Protein AF-A0A2V5MMQ8-F1 (afdb_monomer)

Structure (mmCIF, N/CA/C/O backbone):
data_AF-A0A2V5MMQ8-F1
#
_entry.id   AF-A0A2V5MMQ8-F1
#
loop_
_atom_site.group_PDB
_atom_site.id
_atom_site.type_symbol
_atom_site.label_atom_id
_atom_site.label_alt_id
_atom_site.label_comp_id
_atom_site.label_asym_id
_atom_site.label_entity_id
_atom_site.label_seq_id
_atom_site.pdbx_PDB_ins_code
_atom_site.Cartn_x
_atom_site.Cartn_y
_atom_site.Cartn_z
_atom_site.occupancy
_atom_site.B_iso_or_equiv
_atom_site.auth_seq_id
_atom_site.auth_comp_id
_atom_site.auth_asym_id
_atom_site.auth_atom_id
_atom_site.pdbx_PDB_model_num
ATOM 1 N N . MET A 1 1 ? -11.703 -14.929 -20.768 1.00 44.19 1 MET A N 1
ATOM 2 C CA . MET A 1 1 ? -10.569 -15.328 -19.895 1.00 44.19 1 MET A CA 1
ATOM 3 C C . MET A 1 1 ? -9.225 -14.844 -20.473 1.00 44.19 1 MET A C 1
ATOM 5 O O . MET A 1 1 ? -8.374 -15.648 -20.822 1.00 44.19 1 MET A O 1
ATOM 9 N N . LEU A 1 2 ? -9.014 -13.524 -20.598 1.00 49.12 2 LEU A N 1
ATOM 10 C CA . LEU A 1 2 ? -7.824 -12.936 -21.258 1.00 49.12 2 LEU A CA 1
ATOM 11 C C . LEU A 1 2 ? -6.794 -12.341 -20.277 1.00 49.12 2 LEU A C 1
ATOM 13 O O . LEU A 1 2 ? -5.809 -11.735 -20.682 1.00 49.12 2 LEU A O 1
ATOM 17 N N . ARG A 1 3 ? -7.028 -12.477 -18.968 1.00 47.81 3 ARG A N 1
ATOM 18 C CA . ARG A 1 3 ? -6.325 -11.702 -17.932 1.00 47.81 3 ARG A CA 1
ATOM 19 C C . ARG A 1 3 ? -4.938 -12.245 -17.571 1.00 47.81 3 ARG A C 1
ATOM 21 O O . ARG A 1 3 ? -4.183 -11.545 -16.908 1.00 47.81 3 ARG A O 1
ATOM 28 N N . ASN A 1 4 ? -4.581 -13.447 -18.041 1.00 52.59 4 ASN A N 1
ATOM 29 C CA . ASN A 1 4 ? -3.316 -14.100 -17.679 1.00 52.59 4 ASN A CA 1
ATOM 30 C C . ASN A 1 4 ? -2.336 -14.344 -18.846 1.00 52.59 4 ASN A C 1
ATOM 32 O O . ASN A 1 4 ? -1.201 -14.737 -18.602 1.00 52.59 4 ASN A O 1
ATOM 36 N N . ARG A 1 5 ? -2.721 -14.077 -20.105 1.00 53.81 5 ARG A N 1
ATOM 37 C CA . ARG A 1 5 ? -1.840 -14.295 -21.278 1.00 53.81 5 ARG A CA 1
ATOM 38 C C . ARG A 1 5 ? -0.861 -13.147 -21.555 1.00 53.81 5 ARG A C 1
ATOM 40 O O . ARG A 1 5 ? 0.151 -13.350 -22.209 1.00 53.81 5 ARG A O 1
ATOM 47 N N . ILE A 1 6 ? -1.115 -11.959 -21.008 1.00 57.19 6 ILE A N 1
ATOM 48 C CA . ILE A 1 6 ? -0.301 -10.748 -21.234 1.00 57.19 6 ILE A CA 1
ATOM 49 C C . ILE A 1 6 ? 0.940 -10.716 -20.309 1.00 57.19 6 ILE A C 1
ATOM 51 O O . ILE A 1 6 ? 1.845 -9.901 -20.473 1.00 57.19 6 ILE A O 1
ATOM 55 N N . ASN A 1 7 ? 1.034 -11.633 -19.337 1.00 56.66 7 ASN A N 1
ATOM 56 C CA . ASN A 1 7 ? 2.147 -11.673 -18.384 1.00 56.66 7 ASN A CA 1
ATOM 57 C C . ASN A 1 7 ? 3.480 -12.129 -19.006 1.00 56.66 7 ASN A C 1
ATOM 59 O O . ASN A 1 7 ? 4.525 -11.742 -18.493 1.00 56.66 7 ASN A O 1
ATOM 63 N N . GLY A 1 8 ? 3.459 -12.868 -20.120 1.00 58.94 8 GLY A N 1
ATOM 64 C CA . GLY A 1 8 ? 4.673 -13.290 -20.835 1.00 58.94 8 GLY A CA 1
ATOM 65 C C . GLY A 1 8 ? 5.342 -12.182 -21.656 1.00 58.94 8 GLY A C 1
ATOM 66 O O . GLY A 1 8 ? 6.513 -12.298 -21.989 1.00 58.94 8 GLY A O 1
ATOM 67 N N . LEU A 1 9 ? 4.627 -11.086 -21.940 1.00 63.22 9 LEU A N 1
ATOM 68 C CA . LEU A 1 9 ? 5.136 -9.932 -22.696 1.00 63.22 9 LEU A CA 1
ATOM 69 C C . LEU A 1 9 ? 5.763 -8.852 -21.798 1.00 63.22 9 LEU A C 1
ATOM 71 O O . LEU A 1 9 ? 6.519 -8.005 -22.266 1.00 63.22 9 LEU A O 1
ATOM 75 N N . LYS A 1 10 ? 5.500 -8.907 -20.483 1.00 61.62 10 LYS A N 1
ATOM 76 C CA . LYS A 1 10 ? 6.087 -7.999 -19.484 1.00 61.62 10 LYS A CA 1
ATOM 77 C C . LYS A 1 10 ? 7.621 -7.928 -19.484 1.00 61.62 10 LYS A C 1
ATOM 79 O O . LYS A 1 10 ? 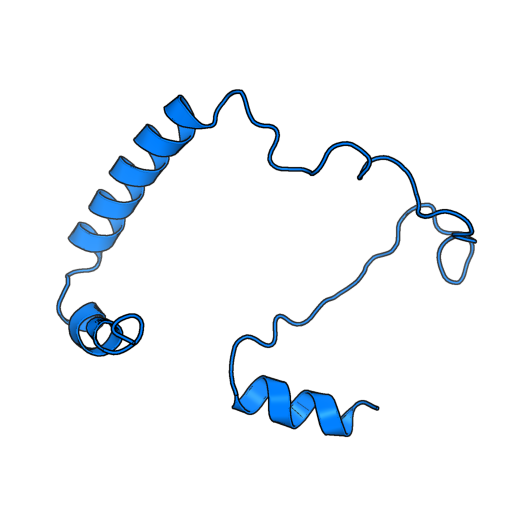8.103 -6.809 -19.287 1.00 61.62 10 LYS A O 1
ATOM 84 N N . PRO A 1 11 ? 8.394 -9.023 -19.661 1.00 66.12 11 PRO A N 1
ATOM 85 C CA . PRO A 1 11 ? 9.853 -8.949 -19.632 1.00 66.12 11 PRO A CA 1
ATOM 86 C C . PRO A 1 11 ? 10.423 -8.098 -20.771 1.00 66.12 11 PRO A C 1
ATOM 88 O O . PRO A 1 11 ? 11.446 -7.454 -20.574 1.00 66.12 11 PRO A O 1
ATOM 91 N N . PHE A 1 12 ? 9.732 -8.026 -21.914 1.00 78.06 12 PHE A N 1
ATOM 92 C CA . PHE A 1 12 ? 10.181 -7.295 -23.103 1.00 78.06 12 PHE A CA 1
ATOM 93 C C . PHE A 1 12 ? 9.932 -5.788 -23.039 1.00 78.06 12 PHE A C 1
ATOM 95 O O . PHE A 1 12 ? 10.377 -5.056 -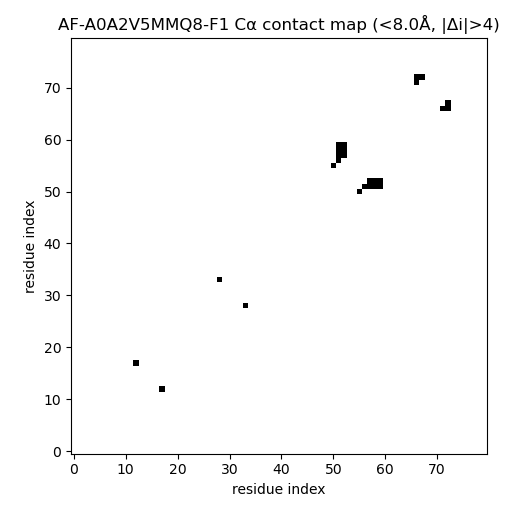23.917 1.00 78.06 12 PHE A O 1
ATOM 102 N N . VAL A 1 13 ? 9.235 -5.302 -22.008 1.00 80.75 13 VAL A N 1
ATOM 103 C CA . VAL A 1 13 ? 9.077 -3.865 -21.780 1.00 80.75 13 VAL A CA 1
ATOM 104 C C . VAL A 1 13 ? 10.216 -3.389 -20.875 1.00 80.75 13 VAL A C 1
ATOM 106 O O . VAL A 1 13 ? 10.268 -3.813 -19.713 1.00 80.75 13 VAL A O 1
ATOM 109 N N . PRO A 1 14 ? 11.097 -2.488 -21.352 1.00 88.62 14 PRO A N 1
ATOM 110 C CA . PRO A 1 14 ? 12.159 -1.906 -20.544 1.00 88.62 14 PRO A CA 1
ATOM 111 C C . PRO A 1 14 ? 11.635 -1.332 -19.228 1.00 88.62 14 PRO A C 1
ATOM 113 O O . PRO A 1 14 ? 10.568 -0.711 -19.175 1.00 88.62 14 PRO A O 1
ATOM 116 N N . GLN A 1 15 ? 12.409 -1.505 -18.156 1.00 84.81 15 GLN A N 1
ATOM 117 C CA . GLN A 1 15 ? 12.017 -1.060 -16.818 1.00 84.81 15 GLN A CA 1
ATOM 118 C C . GLN A 1 15 ? 11.685 0.436 -16.785 1.00 84.81 15 GLN A C 1
ATOM 120 O O . GLN A 1 15 ? 10.692 0.809 -16.170 1.00 84.81 15 GLN A O 1
ATOM 125 N N . ALA A 1 16 ? 12.451 1.272 -17.492 1.00 91.31 16 ALA A N 1
ATOM 126 C CA . ALA A 1 16 ? 12.197 2.709 -17.582 1.00 91.31 16 ALA A CA 1
ATOM 127 C C . ALA A 1 16 ? 10.790 3.018 -18.122 1.00 91.31 16 ALA A C 1
ATOM 129 O O . ALA A 1 16 ? 10.050 3.792 -17.518 1.00 91.31 16 ALA A O 1
ATOM 130 N N . ILE A 1 17 ? 10.378 2.336 -19.196 1.00 90.00 17 ILE A N 1
ATOM 131 C CA . ILE A 1 17 ? 9.050 2.505 -19.802 1.00 90.00 17 ILE A CA 1
ATOM 132 C C . ILE A 1 17 ? 7.957 2.041 -18.833 1.00 90.00 17 ILE A C 1
ATOM 134 O O . ILE A 1 17 ? 6.962 2.741 -18.644 1.00 90.00 17 ILE A O 1
ATOM 138 N N . ARG A 1 18 ? 8.147 0.895 -18.161 1.00 87.12 18 ARG A N 1
ATOM 139 C CA . ARG A 1 18 ? 7.191 0.402 -17.150 1.00 87.12 18 ARG A CA 1
ATOM 140 C C . ARG A 1 18 ? 7.037 1.380 -15.990 1.00 87.12 18 ARG A C 1
ATOM 142 O O . ARG A 1 18 ? 5.918 1.618 -15.539 1.00 87.12 18 ARG A O 1
ATOM 149 N N . THR A 1 19 ? 8.145 1.915 -15.492 1.00 91.19 19 THR A N 1
ATOM 150 C CA . THR A 1 19 ? 8.159 2.842 -14.359 1.00 91.19 19 THR A CA 1
ATOM 151 C C . THR A 1 19 ? 7.495 4.162 -14.727 1.00 91.19 19 THR A C 1
ATOM 153 O O . THR A 1 19 ? 6.643 4.631 -13.977 1.00 91.19 19 THR A O 1
ATOM 156 N N . GLU A 1 20 ? 7.794 4.717 -15.900 1.00 95.25 20 GLU A N 1
ATOM 157 C CA . GLU A 1 20 ? 7.212 5.986 -16.337 1.00 95.25 20 GLU A CA 1
ATOM 158 C C . GLU A 1 20 ? 5.710 5.860 -16.624 1.00 95.25 20 GLU A C 1
ATOM 160 O O . GLU A 1 20 ? 4.912 6.692 -16.190 1.00 95.25 20 GLU A O 1
ATOM 165 N N . ALA A 1 21 ? 5.285 4.764 -17.260 1.00 92.44 21 ALA A N 1
ATOM 166 C CA . ALA A 1 21 ? 3.867 4.474 -17.456 1.00 92.44 21 ALA A CA 1
ATOM 167 C C . ALA A 1 21 ? 3.118 4.353 -16.116 1.00 92.44 21 ALA A C 1
ATOM 169 O O . ALA A 1 21 ? 2.036 4.922 -15.954 1.00 92.44 21 ALA A O 1
ATOM 170 N N . ARG A 1 22 ? 3.706 3.659 -15.131 1.00 92.94 22 ARG A N 1
ATOM 171 C CA . ARG A 1 22 ? 3.138 3.551 -13.778 1.00 92.94 22 ARG A CA 1
ATOM 172 C C . ARG A 1 22 ? 3.081 4.898 -13.068 1.00 92.94 22 ARG A C 1
ATOM 174 O O . ARG A 1 22 ? 2.067 5.184 -12.444 1.00 92.94 22 ARG A O 1
ATOM 181 N N . ARG A 1 23 ? 4.119 5.729 -13.184 1.00 94.62 23 ARG A N 1
ATOM 182 C CA . ARG A 1 23 ? 4.154 7.073 -12.592 1.00 94.62 23 ARG A CA 1
ATOM 183 C C . ARG A 1 23 ? 3.026 7.943 -13.143 1.00 94.62 23 ARG A C 1
ATOM 185 O O . ARG A 1 23 ? 2.267 8.507 -12.362 1.00 94.62 23 ARG A O 1
ATOM 192 N N . LYS A 1 24 ? 2.855 7.989 -14.468 1.00 95.00 24 LYS A N 1
ATOM 193 C CA . LYS A 1 24 ? 1.769 8.748 -15.112 1.00 95.00 24 LYS A CA 1
ATOM 194 C C . LYS A 1 24 ? 0.386 8.260 -14.685 1.00 95.00 24 LYS A C 1
ATOM 196 O O . LYS A 1 24 ? -0.493 9.073 -14.415 1.00 95.00 24 LYS A O 1
ATOM 201 N N . LEU A 1 25 ? 0.193 6.943 -14.601 1.00 93.81 25 LEU A N 1
ATOM 202 C CA . LEU A 1 25 ? -1.059 6.368 -14.114 1.00 93.81 25 LEU A CA 1
ATOM 203 C C . LEU A 1 25 ? -1.317 6.736 -12.647 1.00 93.81 25 LEU A C 1
ATOM 205 O O . LEU A 1 25 ? -2.431 7.124 -12.317 1.00 93.81 25 LEU A O 1
ATOM 209 N N . ALA A 1 26 ? -0.302 6.646 -11.787 1.00 91.38 26 ALA A N 1
ATOM 210 C CA . ALA A 1 26 ? -0.421 6.967 -10.370 1.00 91.38 26 ALA A CA 1
ATOM 211 C C . ALA A 1 26 ? -0.800 8.436 -10.139 1.00 91.38 26 ALA A C 1
ATOM 213 O O . ALA A 1 26 ? -1.689 8.696 -9.338 1.00 91.38 26 ALA A O 1
ATOM 214 N N . VAL A 1 27 ? -0.193 9.378 -10.871 1.00 93.81 27 VAL A N 1
ATOM 215 C CA . VAL A 1 27 ? -0.560 10.805 -10.802 1.00 93.81 27 VAL A CA 1
ATOM 216 C C . VAL A 1 27 ? -2.024 11.006 -11.204 1.00 93.81 27 VAL A C 1
ATOM 218 O O . VAL A 1 27 ? -2.791 11.584 -10.447 1.00 93.81 27 VAL A O 1
ATOM 221 N N . ARG A 1 28 ? -2.456 10.423 -12.330 1.00 91.88 28 ARG A N 1
ATOM 222 C CA . ARG A 1 28 ? -3.858 10.519 -12.777 1.00 91.88 28 ARG A CA 1
ATOM 223 C C . ARG A 1 28 ? -4.852 9.911 -11.787 1.00 91.88 28 ARG A C 1
ATOM 225 O O . ARG A 1 28 ? -5.940 10.442 -11.597 1.00 91.88 28 ARG A O 1
ATOM 232 N N . LEU A 1 29 ? -4.512 8.763 -11.201 1.00 90.00 29 LEU A N 1
ATOM 233 C CA . LEU A 1 29 ? -5.365 8.109 -10.210 1.00 90.00 29 LEU A CA 1
ATOM 234 C C . LEU A 1 29 ? -5.408 8.893 -8.903 1.00 90.00 29 LEU A C 1
ATOM 236 O O . LEU A 1 29 ? -6.463 8.934 -8.285 1.00 90.00 29 LEU A O 1
ATOM 240 N N . ARG A 1 30 ? -4.299 9.524 -8.504 1.00 86.94 30 ARG A N 1
ATOM 241 C CA . ARG A 1 30 ? -4.243 10.380 -7.319 1.00 86.94 30 ARG A CA 1
ATOM 242 C C . ARG A 1 30 ? -5.220 11.544 -7.437 1.00 86.94 30 ARG A C 1
ATOM 244 O O . ARG A 1 30 ? -5.968 11.767 -6.498 1.00 86.94 30 ARG A O 1
AT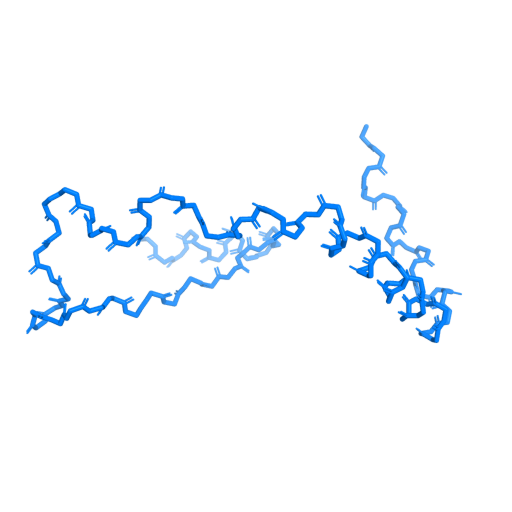OM 251 N N . ASP A 1 31 ? -5.260 12.216 -8.583 1.00 87.12 31 ASP A N 1
ATOM 252 C CA . ASP A 1 31 ? -6.197 13.325 -8.797 1.00 87.12 31 ASP A CA 1
ATOM 253 C C . ASP A 1 31 ? -7.651 12.833 -8.818 1.00 87.12 31 ASP A C 1
ATOM 255 O O . ASP A 1 31 ? -8.541 13.471 -8.270 1.00 87.12 31 ASP A O 1
ATOM 259 N N . ARG A 1 32 ? -7.903 11.660 -9.413 1.00 87.81 32 ARG A N 1
ATOM 260 C CA . ARG A 1 32 ? -9.257 11.096 -9.531 1.00 87.81 32 ARG A CA 1
ATOM 261 C C . ARG A 1 32 ? -9.807 10.513 -8.226 1.00 87.81 32 ARG A C 1
ATOM 263 O O . ARG A 1 32 ? -11.019 10.469 -8.049 1.00 87.81 32 ARG A O 1
ATOM 270 N N . LEU A 1 33 ? -8.939 9.974 -7.377 1.00 87.38 33 LEU A N 1
ATOM 271 C CA . LEU A 1 33 ? -9.301 9.253 -6.154 1.00 87.38 33 LEU A CA 1
ATOM 272 C C . LEU A 1 33 ? -8.904 10.020 -4.888 1.00 87.38 33 LEU A C 1
ATOM 274 O O . LEU A 1 33 ? -8.990 9.455 -3.804 1.00 87.38 33 LEU A O 1
ATOM 278 N N . GLY A 1 34 ? -8.459 11.274 -5.008 1.00 82.38 34 GLY A N 1
ATOM 279 C CA . GLY A 1 34 ? -7.987 12.081 -3.879 1.00 82.38 34 GLY A CA 1
ATOM 280 C C . GLY A 1 34 ? -9.038 12.268 -2.785 1.00 82.38 34 GLY A C 1
ATOM 281 O O . GLY A 1 34 ? -8.692 12.286 -1.608 1.00 82.38 34 GLY A O 1
ATOM 282 N N . ASP A 1 35 ? -10.313 12.305 -3.175 1.00 83.88 35 ASP A N 1
ATOM 283 C CA . ASP A 1 35 ? -11.447 12.453 -2.257 1.00 83.88 35 ASP A CA 1
ATOM 284 C C . ASP A 1 35 ? -11.907 11.120 -1.640 1.00 83.88 35 ASP A C 1
ATOM 286 O O . ASP A 1 35 ? -12.791 11.089 -0.784 1.00 83.88 35 ASP A O 1
ATOM 290 N N . VAL A 1 36 ? -11.322 9.995 -2.064 1.00 81.12 36 VAL A N 1
ATOM 291 C CA . VAL A 1 36 ? -11.632 8.664 -1.538 1.00 81.12 36 VAL A CA 1
ATOM 292 C C . VAL A 1 36 ? -10.573 8.277 -0.517 1.00 81.12 36 VAL A C 1
ATOM 294 O O . VAL A 1 36 ? -9.426 7.982 -0.856 1.00 81.12 36 VAL A O 1
ATOM 297 N N . TRP A 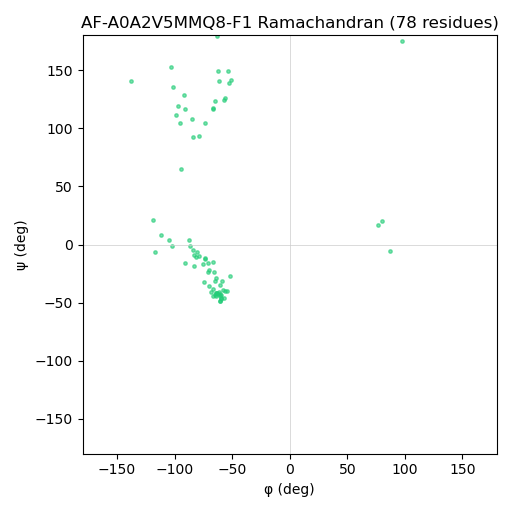1 37 ? -10.975 8.213 0.752 1.00 76.19 37 TRP A N 1
ATOM 298 C CA . TRP A 1 37 ? -10.126 7.646 1.791 1.00 76.19 37 TRP A CA 1
ATOM 299 C C . TRP A 1 37 ? -9.909 6.146 1.511 1.00 76.19 37 TRP A C 1
ATOM 301 O O . TRP A 1 37 ? -10.885 5.405 1.377 1.00 76.19 37 TRP A O 1
ATOM 311 N N . PRO A 1 38 ? -8.656 5.664 1.395 1.00 73.06 38 PRO A N 1
ATOM 312 C CA . PRO A 1 38 ? -8.373 4.282 0.996 1.00 73.06 38 PRO A CA 1
ATOM 313 C C . PRO A 1 38 ? -8.677 3.265 2.102 1.00 73.06 38 PRO A C 1
ATOM 315 O O . PRO A 1 38 ? -8.685 2.061 1.849 1.00 73.06 38 PRO A O 1
ATOM 318 N N . ILE A 1 39 ? -8.905 3.740 3.327 1.00 78.75 39 ILE A N 1
ATOM 319 C CA . ILE A 1 39 ? -9.328 2.914 4.449 1.00 78.75 39 ILE A CA 1
ATOM 320 C C . ILE A 1 39 ? -10.853 2.926 4.467 1.00 78.75 39 ILE A C 1
ATOM 322 O O . ILE A 1 39 ? -11.476 3.986 4.444 1.00 78.75 39 ILE A O 1
ATOM 326 N N . MET A 1 40 ? -11.454 1.741 4.523 1.00 76.44 40 MET A N 1
ATOM 327 C CA . MET A 1 40 ? -12.901 1.602 4.634 1.00 76.44 40 MET A CA 1
ATOM 328 C C . MET A 1 40 ? -13.397 2.358 5.881 1.00 76.44 40 MET A C 1
ATOM 330 O O . MET A 1 40 ? -12.890 2.084 6.975 1.00 76.44 40 MET A O 1
ATOM 334 N N . PRO A 1 41 ? -14.368 3.282 5.754 1.00 72.12 41 PRO A N 1
ATOM 335 C CA . PRO A 1 41 ? -15.012 3.897 6.912 1.00 72.12 41 PRO A CA 1
ATOM 336 C C . PRO A 1 41 ? -15.535 2.807 7.859 1.00 72.12 41 PRO A C 1
ATOM 338 O O . PRO A 1 41 ? -16.079 1.816 7.375 1.00 72.12 41 PRO A O 1
ATOM 341 N N . ALA A 1 42 ? -15.376 2.980 9.173 1.00 71.69 42 ALA A N 1
ATOM 342 C CA . ALA A 1 42 ? -15.580 1.989 10.241 1.00 71.69 42 ALA A CA 1
ATOM 343 C C . ALA A 1 42 ? -14.375 1.093 10.583 1.00 71.69 42 ALA A C 1
ATOM 345 O O . ALA A 1 42 ? -14.435 0.389 11.591 1.00 71.69 42 ALA A O 1
ATOM 346 N N . SER A 1 43 ? -13.262 1.161 9.842 1.00 76.19 43 SER A N 1
ATOM 347 C CA . SER A 1 43 ? -12.019 0.463 10.234 1.00 76.19 43 SER A CA 1
ATOM 348 C C . SER A 1 43 ? -11.388 1.036 11.509 1.00 76.19 43 SER A C 1
ATOM 350 O O 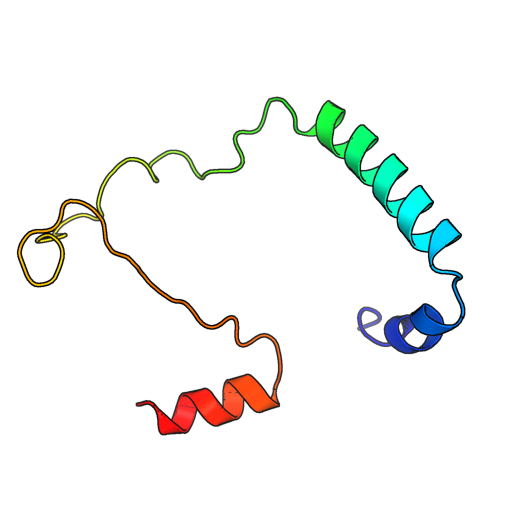. SER A 1 43 ? -10.527 0.403 12.112 1.00 76.19 43 SER A O 1
ATOM 352 N N . GLU A 1 44 ? -11.801 2.232 11.931 1.00 77.25 44 GLU A N 1
ATOM 353 C CA . GLU A 1 44 ? -11.405 2.847 13.197 1.00 77.25 44 GLU A CA 1
ATOM 354 C C . GLU A 1 44 ? -12.029 2.172 14.427 1.00 77.25 44 GLU A C 1
ATOM 356 O O . GLU A 1 44 ? -11.575 2.405 15.548 1.00 77.25 44 GLU A O 1
ATOM 361 N N . ARG A 1 45 ? -13.071 1.348 14.243 1.00 77.75 45 ARG A N 1
ATOM 362 C CA . ARG A 1 45 ? -13.747 0.655 15.341 1.00 77.75 45 ARG A CA 1
ATOM 363 C C . ARG A 1 45 ? -13.284 -0.796 15.418 1.00 77.75 45 ARG A C 1
ATOM 365 O O . ARG A 1 45 ? -13.241 -1.479 14.394 1.00 77.75 45 ARG A O 1
ATOM 372 N N . PRO A 1 46 ? -12.992 -1.306 16.624 1.00 74.75 46 PRO A N 1
ATOM 373 C CA . PRO A 1 46 ? -12.779 -2.731 16.793 1.00 74.75 46 PRO A CA 1
ATOM 374 C C . PRO A 1 46 ? -14.066 -3.503 16.435 1.00 74.75 46 PRO A C 1
ATOM 376 O O . PRO A 1 46 ? -15.170 -2.981 16.634 1.00 74.75 46 PRO A O 1
ATOM 379 N N . PRO A 1 47 ? -13.952 -4.743 15.925 1.00 78.56 47 PRO A N 1
ATOM 380 C CA . PRO A 1 47 ? -15.104 -5.598 15.660 1.00 78.56 47 PRO A CA 1
ATOM 381 C C . PRO A 1 47 ? -15.998 -5.760 16.894 1.00 78.56 47 PRO A C 1
ATOM 383 O O . PRO A 1 47 ? -15.512 -5.785 18.028 1.00 78.56 47 PRO A O 1
ATOM 386 N N . SER A 1 48 ? -17.306 -5.933 16.684 1.00 77.12 48 SER A N 1
ATOM 387 C CA . SER A 1 48 ? -18.231 -6.264 17.771 1.00 77.12 48 SER A CA 1
ATOM 388 C C . SER A 1 48 ? -17.770 -7.549 18.467 1.00 77.12 48 SER A C 1
ATOM 390 O O . SER A 1 48 ? -17.616 -8.574 17.803 1.00 77.12 48 SER A O 1
ATOM 392 N N . ASN A 1 49 ? -17.575 -7.491 19.789 1.00 77.31 49 ASN A N 1
ATOM 393 C CA . ASN A 1 49 ? -17.042 -8.564 20.647 1.00 77.31 49 ASN A CA 1
ATOM 394 C C . ASN A 1 49 ? -15.521 -8.800 20.578 1.00 77.31 49 ASN A C 1
ATOM 396 O O . ASN A 1 49 ? -15.042 -9.836 21.040 1.00 77.31 49 ASN A O 1
ATOM 400 N N . TRP A 1 50 ? -14.740 -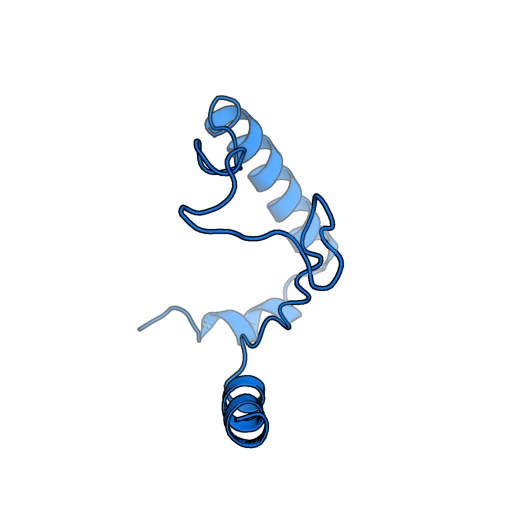7.856 20.048 1.00 75.94 50 TRP A N 1
ATOM 401 C CA . TRP A 1 50 ? -13.283 -7.903 20.170 1.00 75.94 50 TRP A CA 1
ATOM 402 C C . TRP A 1 50 ? -12.849 -7.712 21.633 1.00 75.94 50 TRP A C 1
ATOM 404 O O . TRP A 1 50 ? -13.083 -6.657 22.219 1.00 75.94 50 TRP A O 1
ATOM 414 N N . GLN A 1 51 ? -12.199 -8.723 22.216 1.00 73.69 51 GLN A N 1
ATOM 415 C CA . GLN A 1 51 ? -11.770 -8.716 23.625 1.00 73.69 51 GLN A CA 1
ATOM 416 C C . GLN A 1 51 ? -10.379 -8.087 23.850 1.00 73.69 51 GLN A C 1
ATOM 418 O O . GLN A 1 51 ? -9.893 -8.066 24.977 1.00 73.69 51 GLN A O 1
ATOM 423 N N . GLY A 1 52 ? -9.742 -7.556 22.799 1.00 73.19 52 GLY A N 1
ATOM 424 C CA . GLY A 1 52 ? -8.336 -7.138 22.828 1.00 73.19 52 GLY A CA 1
ATOM 425 C C . GLY A 1 52 ? -7.400 -8.208 22.257 1.00 73.19 52 GLY A C 1
ATOM 426 O O . GLY A 1 52 ? -7.831 -9.299 21.883 1.00 73.19 52 GLY A O 1
ATOM 427 N N . GLY A 1 53 ? -6.107 -7.887 22.151 1.00 70.50 53 GLY A N 1
ATOM 428 C CA . GLY A 1 53 ? -5.071 -8.888 21.865 1.00 70.50 53 GLY A CA 1
ATOM 429 C C . GLY A 1 53 ? -4.955 -9.942 22.978 1.00 70.50 53 GLY A C 1
ATOM 430 O O . GLY A 1 53 ? -5.637 -9.853 23.996 1.00 70.50 53 GLY A O 1
ATOM 431 N N . ARG A 1 54 ? -4.051 -10.921 22.823 1.00 69.75 54 ARG A N 1
ATOM 432 C CA . ARG A 1 54 ? -3.847 -12.010 23.809 1.00 69.75 54 ARG A CA 1
ATOM 433 C C . ARG A 1 54 ? -3.620 -11.522 25.250 1.00 69.75 54 ARG A C 1
ATOM 435 O O . ARG A 1 54 ? -3.964 -12.252 26.170 1.00 69.75 54 ARG A O 1
ATOM 442 N N . GLU A 1 55 ? -3.089 -10.312 25.432 1.00 72.62 55 GLU A N 1
ATOM 443 C CA . GLU A 1 55 ? -2.837 -9.683 26.741 1.00 72.62 55 GLU A CA 1
ATOM 444 C C . GLU A 1 55 ? -3.625 -8.372 26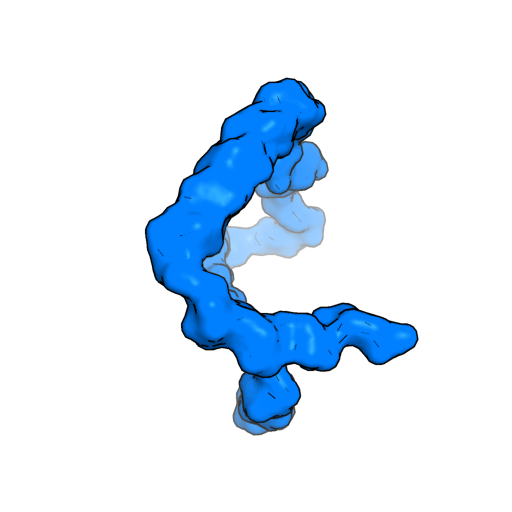.954 1.00 72.62 55 GLU A C 1
ATOM 446 O O . GLU A 1 55 ? -3.248 -7.529 27.763 1.00 72.62 55 GLU A O 1
ATOM 451 N N . GLY A 1 56 ? -4.723 -8.157 26.221 1.00 69.44 56 GLY A N 1
ATOM 452 C CA . GLY A 1 56 ? -5.498 -6.910 26.309 1.00 69.44 56 GLY A CA 1
ATOM 453 C C . GLY A 1 56 ? -4.901 -5.747 25.506 1.00 69.44 56 GLY A C 1
ATOM 454 O O . GLY A 1 56 ? -5.212 -4.581 25.752 1.00 69.44 56 GLY A O 1
ATOM 455 N N . GLU A 1 57 ? -4.049 -6.049 24.524 1.00 71.12 57 GLU A N 1
ATOM 456 C CA . GLU A 1 57 ? -3.459 -5.044 23.641 1.00 71.12 57 GLU A CA 1
ATOM 457 C C . GLU A 1 57 ? -4.532 -4.295 22.833 1.00 71.12 57 GLU A C 1
ATOM 459 O O . GLU A 1 57 ? -5.498 -4.883 22.333 1.00 71.12 57 GLU A O 1
ATOM 464 N N . LYS A 1 58 ? -4.330 -2.980 22.670 1.00 68.00 58 LYS A N 1
ATOM 465 C CA . LYS A 1 58 ? -5.238 -2.076 21.941 1.00 68.00 58 LYS A CA 1
ATOM 466 C C . LYS A 1 58 ? -5.190 -2.251 20.419 1.00 68.00 58 LYS A C 1
ATOM 468 O O . LYS A 1 58 ? -6.033 -1.694 19.723 1.00 68.00 58 LYS A O 1
ATOM 473 N N . PHE A 1 59 ? -4.214 -2.992 19.900 1.00 61.78 59 PHE A N 1
ATOM 474 C CA . PHE A 1 59 ? -4.048 -3.260 18.477 1.00 61.78 59 PHE A CA 1
ATOM 475 C C . PHE A 1 59 ? -3.68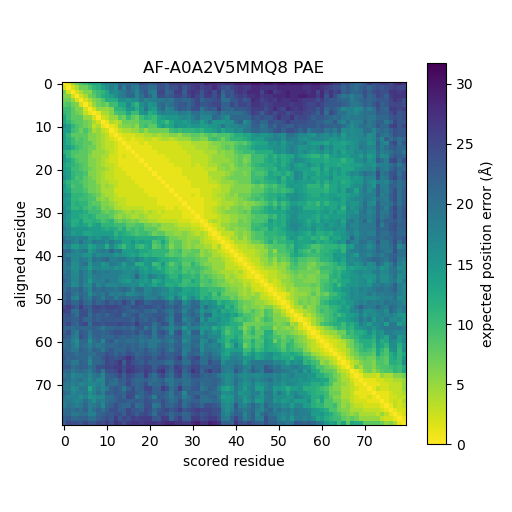1 -4.731 18.268 1.00 61.78 59 PHE A C 1
ATOM 477 O O . PHE A 1 59 ? -2.919 -5.298 19.039 1.00 61.78 59 PHE A O 1
ATOM 484 N N . ALA A 1 60 ? -4.229 -5.354 17.225 1.00 65.06 60 ALA A N 1
ATOM 485 C CA . ALA A 1 60 ? -3.839 -6.697 16.815 1.00 65.06 60 ALA A CA 1
ATOM 486 C C . ALA A 1 60 ? -2.815 -6.595 15.684 1.00 65.06 60 ALA A C 1
ATOM 488 O O . ALA A 1 60 ? -3.119 -6.063 14.615 1.00 65.06 60 ALA A O 1
ATOM 489 N N . PHE A 1 61 ? -1.611 -7.124 15.892 1.00 59.50 61 PHE A N 1
ATOM 490 C CA . PHE A 1 61 ? -0.645 -7.281 14.811 1.00 59.50 61 PHE A CA 1
ATOM 491 C C . PHE A 1 61 ? -0.924 -8.585 14.058 1.00 59.50 61 PHE A C 1
ATOM 493 O O . PHE A 1 61 ? -0.469 -9.662 14.441 1.00 59.50 61 PHE A O 1
ATOM 500 N N . VAL A 1 62 ? -1.726 -8.495 12.996 1.00 65.62 62 VAL A N 1
ATOM 501 C CA . VAL A 1 62 ? -2.071 -9.650 12.160 1.00 65.62 62 VAL A CA 1
ATOM 502 C C . VAL A 1 62 ? -1.131 -9.711 10.961 1.00 65.62 62 VAL A C 1
ATOM 504 O O . VAL A 1 62 ? -1.281 -8.967 9.991 1.00 65.62 62 VAL A O 1
ATOM 507 N N . LEU A 1 63 ? -0.180 -10.643 10.997 1.00 59.97 63 LEU A N 1
ATOM 508 C CA . LEU A 1 63 ? 0.620 -10.998 9.828 1.00 59.97 63 LEU A CA 1
ATOM 509 C C . LEU A 1 63 ? -0.190 -11.924 8.921 1.00 59.97 63 LEU A C 1
ATOM 511 O O . LEU A 1 63 ? -0.199 -13.142 9.081 1.00 59.97 63 LEU A O 1
ATOM 515 N N . THR A 1 64 ? -0.872 -11.340 7.942 1.00 62.03 64 THR A N 1
ATOM 516 C CA . THR A 1 64 ? -1.465 -12.107 6.845 1.00 62.03 64 THR A CA 1
ATOM 517 C C . THR A 1 64 ? -0.410 -12.323 5.767 1.00 62.03 64 THR A C 1
ATOM 519 O O . THR A 1 64 ? -0.019 -11.401 5.053 1.00 62.03 64 THR A O 1
ATOM 522 N N . HIS A 1 65 ? 0.076 -13.559 5.634 1.00 70.88 65 HIS A N 1
ATOM 523 C CA . HIS A 1 65 ? 0.883 -13.929 4.475 1.00 70.88 65 HIS A CA 1
ATOM 524 C C . HIS A 1 65 ? -0.022 -13.870 3.237 1.00 70.88 65 HIS A C 1
ATOM 526 O O . HIS A 1 65 ? -1.016 -14.590 3.167 1.00 70.88 65 HIS A O 1
ATOM 532 N N . TYR A 1 66 ? 0.265 -12.985 2.276 1.00 63.34 66 TYR A N 1
ATOM 533 C CA . TYR A 1 66 ? -0.552 -12.897 1.065 1.00 63.34 66 TYR A CA 1
ATOM 534 C C . TYR A 1 66 ? -0.273 -14.089 0.157 1.00 63.34 66 TYR A C 1
ATOM 536 O O . TYR A 1 66 ? 0.737 -14.164 -0.544 1.00 63.34 66 TYR A O 1
ATOM 544 N N . VAL A 1 67 ? -1.217 -15.016 0.153 1.00 65.06 67 VAL A N 1
ATOM 545 C CA . VAL A 1 67 ? -1.101 -16.279 -0.555 1.00 65.06 67 VAL A CA 1
ATOM 546 C C . VAL A 1 67 ? -1.741 -16.172 -1.940 1.00 65.06 67 VAL A C 1
ATOM 548 O O . VAL A 1 67 ? -2.765 -16.776 -2.235 1.00 65.06 67 VAL A O 1
ATOM 551 N N . GLY A 1 68 ? -1.170 -15.330 -2.802 1.00 66.75 68 GLY A N 1
ATOM 552 C CA . GLY A 1 68 ? -1.735 -15.057 -4.132 1.00 66.75 68 GLY A CA 1
ATOM 553 C C . GLY A 1 68 ? -1.465 -16.135 -5.190 1.00 66.75 68 GLY A C 1
ATOM 554 O O . GLY A 1 68 ? -2.012 -16.063 -6.289 1.00 66.75 68 GLY A O 1
ATOM 555 N N . SER A 1 69 ? -0.597 -17.107 -4.899 1.00 74.00 69 SER A N 1
ATOM 556 C CA . SER A 1 69 ? -0.214 -18.175 -5.829 1.00 74.00 69 SER A CA 1
ATOM 557 C C . SER A 1 69 ? -0.907 -19.496 -5.485 1.00 74.00 69 SER A C 1
ATOM 559 O O . SER A 1 69 ? -1.219 -19.771 -4.328 1.00 74.00 69 SER A O 1
ATOM 561 N N . SER A 1 70 ? -1.110 -20.350 -6.492 1.00 76.25 70 SER A N 1
ATOM 562 C CA . SER A 1 70 ? -1.652 -21.704 -6.301 1.00 76.25 70 SER A CA 1
ATOM 563 C C . SER A 1 70 ? -0.801 -22.546 -5.347 1.00 76.25 70 SER A C 1
ATOM 565 O O . SER A 1 70 ? -1.346 -23.263 -4.514 1.00 76.25 70 SER A O 1
ATOM 567 N N . ALA A 1 71 ? 0.527 -22.421 -5.433 1.00 76.19 71 ALA A N 1
ATOM 568 C CA . ALA A 1 71 ? 1.465 -23.081 -4.526 1.00 76.19 71 ALA A CA 1
ATOM 569 C C . ALA A 1 71 ? 1.293 -22.592 -3.084 1.00 76.19 71 ALA A C 1
ATOM 571 O O . ALA A 1 71 ? 1.260 -23.388 -2.151 1.00 76.19 71 ALA A O 1
ATOM 572 N N . GLY A 1 72 ? 1.109 -21.285 -2.906 1.00 73.69 72 GLY A N 1
ATOM 573 C CA . GLY A 1 72 ? 0.798 -20.743 -1.601 1.00 73.69 72 GLY A CA 1
ATOM 574 C C . GLY A 1 72 ? -0.509 -21.327 -1.046 1.00 73.69 72 GLY A C 1
ATOM 575 O O . GLY A 1 72 ? -0.542 -21.750 0.105 1.00 73.69 72 GLY A O 1
ATOM 576 N N . LEU A 1 73 ? -1.580 -21.371 -1.851 1.00 75.75 73 LEU A N 1
ATOM 577 C CA . LEU A 1 73 ? -2.884 -21.896 -1.421 1.00 75.75 73 LEU A CA 1
ATOM 578 C C . LEU A 1 73 ? -2.799 -23.370 -1.006 1.00 75.75 73 LEU A C 1
ATOM 580 O O . LEU A 1 73 ? -3.480 -23.787 -0.071 1.00 75.75 73 LEU A O 1
ATOM 584 N N . ALA A 1 74 ? -1.953 -24.154 -1.680 1.00 79.00 74 ALA A N 1
ATOM 585 C CA . ALA A 1 74 ? -1.684 -25.537 -1.302 1.00 79.00 74 ALA A CA 1
ATOM 586 C C . ALA A 1 74 ? -1.018 -25.634 0.082 1.00 79.00 74 ALA A C 1
ATOM 588 O O . ALA A 1 74 ? -1.436 -26.457 0.893 1.00 79.00 74 ALA A O 1
ATOM 589 N N . ASN A 1 75 ? -0.067 -24.746 0.386 1.00 74.12 75 ASN A N 1
ATOM 590 C CA . ASN A 1 75 ? 0.616 -24.698 1.683 1.00 74.12 75 ASN A CA 1
ATOM 591 C C . ASN A 1 75 ? -0.286 -24.217 2.834 1.00 74.12 75 ASN A C 1
ATOM 593 O O . ASN A 1 75 ? -0.018 -24.525 3.988 1.00 74.12 75 ASN A O 1
ATOM 597 N N . CYS A 1 76 ? -1.379 -23.495 2.561 1.00 73.06 76 CYS A N 1
ATOM 598 C CA . CYS A 1 76 ? -2.345 -23.140 3.609 1.00 73.06 76 CYS A CA 1
ATOM 599 C C . CYS A 1 76 ? -3.045 -24.365 4.204 1.00 73.06 76 CYS A C 1
ATOM 601 O O . CYS A 1 76 ? -3.387 -24.354 5.382 1.00 73.06 76 CYS A O 1
ATOM 603 N N . ARG A 1 77 ? -3.253 -25.426 3.411 1.00 68.56 77 ARG A N 1
ATOM 604 C CA . ARG A 1 77 ? -3.946 -26.636 3.878 1.00 68.56 77 ARG A CA 1
ATOM 605 C C . ARG A 1 77 ? -3.172 -27.394 4.954 1.00 68.56 77 ARG A C 1
ATOM 607 O O . ARG A 1 77 ? -3.797 -28.122 5.706 1.00 68.56 77 ARG A O 1
ATOM 614 N N . SER A 1 78 ? -1.851 -27.232 5.030 1.00 71.44 78 SER A N 1
ATOM 615 C CA . SER A 1 78 ? -1.022 -27.875 6.057 1.00 71.44 78 SER A CA 1
ATOM 616 C C . SER A 1 78 ? -0.923 -27.081 7.363 1.00 71.44 78 SER A C 1
ATOM 618 O O . SER A 1 78 ? -0.220 -27.512 8.268 1.00 71.44 78 SER A O 1
ATOM 620 N N . LEU A 1 79 ? -1.547 -25.900 7.443 1.00 69.06 79 LEU A N 1
ATOM 621 C CA . LEU A 1 79 ? -1.531 -25.029 8.626 1.00 69.06 79 LEU A CA 1
ATOM 622 C C . LEU A 1 79 ? -2.831 -25.103 9.451 1.00 69.06 79 LEU A C 1
ATOM 624 O O . LEU A 1 79 ? -2.936 -24.394 10.450 1.00 69.06 79 LEU A O 1
ATOM 628 N N . ALA A 1 80 ? -3.809 -25.901 9.010 1.00 55.88 80 ALA A N 1
ATOM 629 C CA . ALA A 1 80 ? -5.083 -26.160 9.687 1.00 55.88 80 ALA A CA 1
ATOM 630 C C . ALA A 1 80 ? -5.030 -27.504 10.421 1.00 55.88 80 ALA A C 1
ATOM 632 O O . ALA A 1 80 ? -5.621 -27.580 11.519 1.00 55.88 80 ALA A O 1
#

Foldseek 3Di:
DCVPPCVVCVVVDDPVNVVVVVVVVVVVVCVVCVVPDPDPPVPVDDPDPDQDPPVNDPDDPDDDDPQPDPVSVVVVVVVD

Radius of gyration: 19.92 Å; Cα contacts (8 Å, |Δi|>4): 13; chains: 1; bounding box: 30×41×50 Å

pLDDT: mean 74.62, std 12.22, range [44.19, 95.25]

Solvent-accessible surface area (backbone atoms only — not comparable to full-atom values): 5428 Å² total; per-residue (Å²): 140,73,88,72,72,64,65,79,56,53,80,80,50,54,66,67,60,56,50,52,54,51,50,56,48,50,55,55,47,46,71,7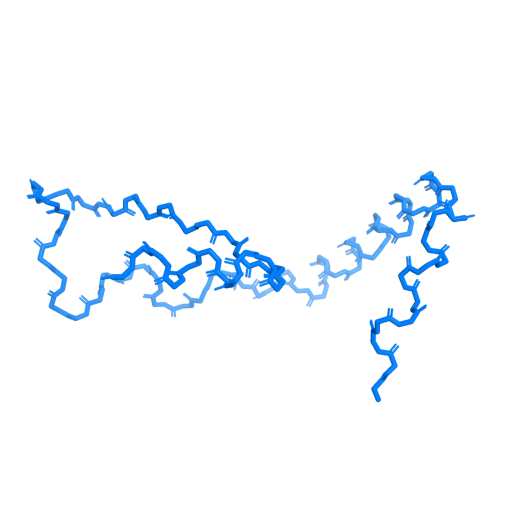5,41,64,88,53,72,90,64,63,88,69,71,90,51,79,62,93,88,65,80,52,32,103,85,58,38,96,63,77,90,77,84,73,78,83,58,86,44,72,69,45,52,58,57,54,67,80,76,115

Sequence (80 aa):
MLRNRINGLKPFVPQAIRTEARRKLAVRLRDRLGDVWPIMPASERPPSNWQGGREGEKFAFVLTHYVGSSAGLANCRSLA

Mean predicted aligned error: 13.78 Å

Secondary structure (DSSP, 8-state):
--SSSGGGTGGGS-HHHHHHHHHHHHHHHHHHHTTS-SSPTTTTSPPTT---STT--SS---------SHHHHHHHGGG-